Protein AF-X0WWB9-F1 (afdb_monomer_lite)

Sequence (50 aa):
EGEYETVAGFVLSQLGHIPHEGEQLSYDRLRLVVTQMHGRKIERVLVTRL

Foldseek 3Di:
DDCDDDPQSVVCVVVVDQDDAQDWDDDPQKIWGQHDDDPSGRPDIDIDGD

Radius of gyration: 10.41 Å; chains: 1; bounding box: 28×26×18 Å

InterPro domains:
  IPR005170 Transporter-associated domain [PF03471] (1-49)
  IPR016169 FAD-binding, type PCMH, subdomain 2 [G3DSA:3.30.465.10] (1-50)
  IPR036318 FAD-binding, type PCMH-like superfamily [SSF56176] (1-49)

Secondary structure (DSSP, 8-state):
--S-SSHHHHHHHHHSSPPPTT-EEEETTEEEEEEEEETTEEEEEEEEE-

Organism: NCBI:txid412755

Structure (mmCIF, N/CA/C/O backbone):
data_AF-X0WWB9-F1
#
_entry.id   AF-X0WWB9-F1
#
loop_
_atom_site.group_PDB
_atom_site.id
_atom_site.type_symbol
_atom_site.label_atom_id
_atom_site.label_alt_id
_atom_site.label_comp_id
_atom_site.label_asym_id
_atom_site.label_entity_id
_atom_site.label_seq_id
_atom_site.pdbx_PDB_ins_code
_atom_site.Cartn_x
_atom_site.Cartn_y
_atom_site.Cartn_z
_atom_site.occupancy
_atom_site.B_iso_or_equiv
_atom_site.auth_seq_id
_atom_site.auth_comp_id
_atom_site.auth_asym_id
_atom_site.auth_atom_id
_atom_site.pdbx_PDB_model_num
ATOM 1 N N . GLU A 1 1 ? 15.763 -4.208 -10.489 1.00 48.75 1 GLU A N 1
ATOM 2 C CA . GLU A 1 1 ? 15.018 -2.975 -10.168 1.00 48.75 1 GLU A CA 1
ATOM 3 C C . GLU A 1 1 ? 13.549 -3.230 -10.447 1.00 48.75 1 GLU A C 1
ATOM 5 O O . GLU A 1 1 ? 13.242 -3.738 -11.518 1.00 48.75 1 GLU A O 1
ATOM 10 N N . GLY A 1 2 ? 12.680 -3.021 -9.460 1.00 62.34 2 GLY A N 1
ATOM 11 C CA . GLY A 1 2 ? 11.230 -3.173 -9.610 1.00 62.34 2 GLY A CA 1
ATOM 12 C C . GLY A 1 2 ? 10.562 -1.803 -9.574 1.00 62.34 2 GLY A C 1
ATOM 13 O O . GLY A 1 2 ? 11.064 -0.909 -8.900 1.00 62.34 2 GLY A O 1
ATOM 14 N N . GLU A 1 3 ? 9.445 -1.635 -10.284 1.00 81.56 3 GLU A N 1
ATOM 15 C CA . GLU A 1 3 ? 8.719 -0.352 -10.366 1.00 81.56 3 GLU A CA 1
ATOM 16 C C . GLU A 1 3 ? 8.224 0.165 -9.001 1.00 81.56 3 GLU A C 1
ATOM 18 O O . GLU A 1 3 ? 7.923 1.347 -8.850 1.00 81.56 3 GLU A O 1
A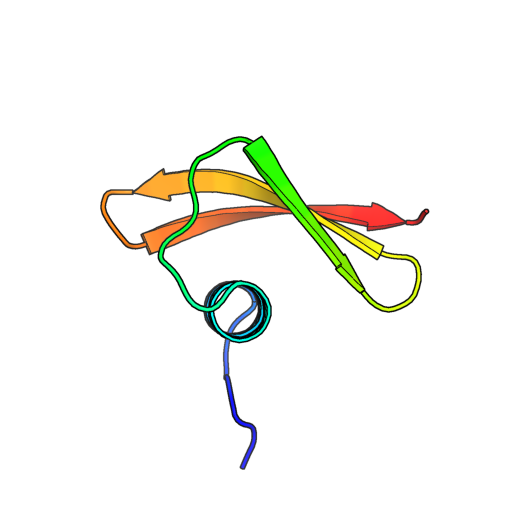TOM 23 N N . TYR A 1 4 ? 8.142 -0.707 -7.995 1.00 91.38 4 TYR A N 1
ATOM 24 C CA . TYR A 1 4 ? 7.728 -0.382 -6.634 1.00 91.38 4 TYR A CA 1
ATOM 25 C C . TYR A 1 4 ? 8.392 -1.317 -5.616 1.00 91.38 4 TYR A C 1
ATOM 27 O O . TYR A 1 4 ? 8.687 -2.476 -5.901 1.00 91.38 4 TYR A O 1
ATOM 35 N N . GLU A 1 5 ? 8.567 -0.817 -4.391 1.00 92.88 5 GLU A N 1
ATOM 36 C CA . GLU A 1 5 ? 9.221 -1.540 -3.285 1.00 92.88 5 GLU A CA 1
ATOM 37 C C . GLU A 1 5 ? 8.258 -1.909 -2.143 1.00 92.88 5 GLU A C 1
ATOM 39 O O . GLU A 1 5 ? 8.617 -2.636 -1.219 1.00 92.88 5 GLU A O 1
ATOM 44 N N . THR A 1 6 ? 7.016 -1.412 -2.180 1.00 96.19 6 THR A N 1
ATOM 45 C CA . THR A 1 6 ? 6.012 -1.620 -1.123 1.00 96.19 6 THR A CA 1
ATOM 46 C C . THR A 1 6 ? 4.653 -1.988 -1.707 1.00 96.19 6 THR A C 1
ATOM 48 O O . THR A 1 6 ? 4.344 -1.646 -2.848 1.00 96.19 6 THR A O 1
ATOM 51 N N . VAL A 1 7 ? 3.793 -2.615 -0.895 1.00 96.44 7 VAL A N 1
ATOM 52 C CA . VAL A 1 7 ? 2.392 -2.886 -1.270 1.00 96.44 7 VAL A CA 1
ATOM 53 C C . VAL A 1 7 ? 1.639 -1.587 -1.572 1.00 96.44 7 VAL A C 1
ATOM 55 O O . VAL A 1 7 ? 0.858 -1.540 -2.512 1.00 96.44 7 VAL A O 1
ATOM 58 N N . ALA A 1 8 ? 1.902 -0.510 -0.827 1.00 96.75 8 ALA A N 1
ATOM 59 C CA . ALA A 1 8 ? 1.306 0.796 -1.101 1.00 96.75 8 ALA A CA 1
ATOM 60 C C . ALA A 1 8 ? 1.729 1.338 -2.477 1.00 96.75 8 ALA A C 1
ATOM 62 O O . ALA A 1 8 ? 0.885 1.810 -3.233 1.00 96.75 8 ALA A O 1
ATOM 63 N N . GLY A 1 9 ? 3.018 1.230 -2.816 1.00 96.81 9 GLY A N 1
ATOM 64 C CA . GLY A 1 9 ? 3.539 1.621 -4.129 1.00 96.81 9 GLY A CA 1
ATOM 65 C C . GLY A 1 9 ? 2.910 0.815 -5.264 1.00 96.81 9 GLY A C 1
ATOM 66 O O . GLY A 1 9 ? 2.500 1.395 -6.263 1.00 96.81 9 GLY A O 1
ATOM 67 N N . PHE A 1 10 ? 2.750 -0.496 -5.071 1.00 96.69 10 PHE A N 1
ATOM 68 C CA . PHE A 1 10 ? 2.029 -1.355 -6.007 1.00 96.69 10 PHE A CA 1
ATOM 69 C C . PHE A 1 10 ? 0.570 -0.920 -6.195 1.00 96.69 10 PHE A C 1
ATOM 71 O O . PHE A 1 10 ? 0.113 -0.743 -7.316 1.00 96.69 10 PHE A O 1
ATOM 78 N N . VAL A 1 11 ? -0.170 -0.702 -5.104 1.00 97.38 11 VAL A N 1
ATOM 79 C CA . VAL A 1 11 ? -1.575 -0.266 -5.174 1.00 97.38 11 VAL A CA 1
ATOM 80 C C . VAL A 1 11 ? -1.697 1.060 -5.928 1.00 97.38 11 VAL A C 1
ATOM 82 O O . VAL A 1 11 ? -2.556 1.199 -6.795 1.00 97.38 11 VAL A O 1
ATOM 85 N N . LEU A 1 12 ? -0.808 2.015 -5.650 1.00 96.12 12 LEU A N 1
ATOM 86 C CA . LEU A 1 12 ? -0.785 3.302 -6.344 1.00 96.12 12 LEU A CA 1
ATOM 87 C C . LEU A 1 12 ? -0.460 3.159 -7.836 1.00 96.12 12 LEU A C 1
ATOM 89 O O . LEU A 1 12 ? -1.087 3.845 -8.642 1.00 96.12 12 LEU A O 1
ATOM 93 N N . SER A 1 13 ? 0.474 2.278 -8.217 1.00 95.94 13 SER A N 1
ATOM 94 C CA . SER A 1 13 ? 0.806 2.059 -9.632 1.00 95.94 13 SER A CA 1
ATOM 95 C C . SER A 1 13 ? -0.347 1.419 -10.403 1.00 95.94 13 SER A C 1
ATOM 97 O O . SER A 1 13 ? -0.562 1.760 -11.562 1.00 95.94 13 SER A O 1
ATOM 99 N N . GLN A 1 14 ? -1.126 0.546 -9.755 1.00 96.50 14 GLN A N 1
ATOM 100 C CA . GLN A 1 14 ? -2.308 -0.066 -10.365 1.00 96.50 14 GLN A CA 1
ATOM 101 C C . GLN A 1 14 ? -3.488 0.909 -10.501 1.00 96.50 14 GLN A C 1
ATOM 103 O O . GLN A 1 14 ? -4.205 0.848 -11.495 1.00 96.50 14 GLN A O 1
ATOM 108 N N . LEU A 1 15 ? -3.707 1.793 -9.520 1.00 95.88 15 LEU A N 1
ATOM 109 C CA . LEU A 1 15 ? -4.836 2.737 -9.535 1.00 95.88 15 LEU A CA 1
ATOM 110 C C . LEU A 1 15 ? -4.550 4.013 -10.341 1.00 95.88 15 LEU A C 1
ATOM 112 O O . LEU A 1 15 ? -5.463 4.604 -10.910 1.00 95.88 15 LEU A O 1
ATOM 116 N N . GLY A 1 16 ? -3.296 4.469 -10.389 1.00 96.19 16 GLY A N 1
ATOM 117 C CA . GLY A 1 16 ? -2.906 5.689 -11.107 1.00 96.19 16 GLY A CA 1
ATOM 118 C C . GLY A 1 16 ? -3.325 7.001 -10.426 1.00 96.19 16 GLY A C 1
ATOM 119 O O . GLY A 1 16 ? -3.115 8.079 -10.981 1.00 96.19 16 GLY A O 1
ATOM 120 N N . HIS A 1 17 ? -3.893 6.942 -9.220 1.00 96.69 17 HIS A N 1
ATOM 121 C CA . HIS A 1 17 ? -4.243 8.103 -8.402 1.00 96.69 17 HIS A CA 1
ATOM 122 C C . HIS A 1 17 ? -4.133 7.785 -6.904 1.00 96.69 17 HIS A C 1
ATOM 124 O O . HIS A 1 17 ? -3.891 6.648 -6.504 1.00 96.69 17 HIS A O 1
ATOM 130 N N . ILE A 1 18 ? -4.298 8.805 -6.054 1.00 97.56 18 ILE A N 1
ATOM 131 C CA . ILE A 1 18 ? -4.399 8.596 -4.604 1.00 97.56 18 ILE A CA 1
ATOM 132 C C . ILE A 1 18 ? -5.769 7.968 -4.306 1.00 97.56 18 ILE A C 1
ATOM 134 O O . ILE A 1 1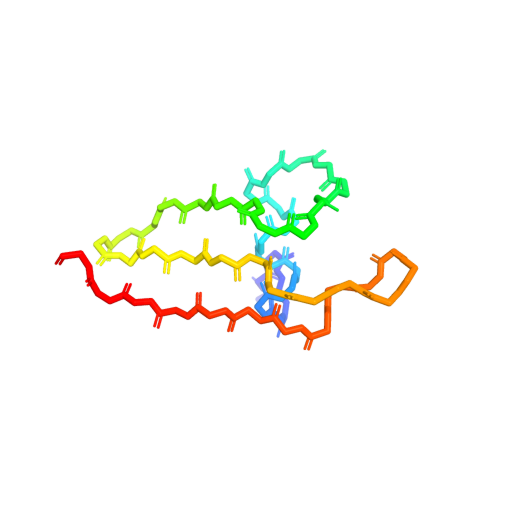8 ? -6.776 8.555 -4.713 1.00 97.56 18 ILE A O 1
ATOM 138 N N . PRO A 1 19 ? -5.825 6.801 -3.643 1.00 97.94 19 PRO A N 1
ATOM 139 C CA . PRO A 1 19 ? -7.078 6.115 -3.371 1.00 97.94 19 PRO A CA 1
ATOM 140 C C . PRO A 1 19 ? -7.830 6.716 -2.189 1.00 97.94 19 PRO A C 1
ATOM 142 O O . PRO A 1 19 ? -7.272 7.470 -1.384 1.00 97.94 19 PRO A O 1
ATOM 145 N N . HIS A 1 20 ? -9.081 6.295 -2.049 1.00 98.06 20 HIS A N 1
ATOM 146 C CA . HIS A 1 20 ? -9.892 6.520 -0.855 1.00 98.06 20 HIS A CA 1
ATOM 147 C C . HIS A 1 20 ? -9.991 5.233 -0.020 1.00 98.06 20 HIS A C 1
ATOM 149 O O . HIS A 1 20 ? -9.801 4.125 -0.524 1.00 98.06 20 HIS A O 1
ATOM 155 N N . GLU A 1 21 ? -10.296 5.356 1.273 1.00 98.50 21 GLU A N 1
ATOM 156 C CA . GLU A 1 21 ? -10.587 4.182 2.103 1.00 98.50 21 GLU A CA 1
ATOM 157 C C . GLU A 1 21 ? -11.798 3.410 1.553 1.00 98.50 21 GLU A C 1
ATOM 159 O O . GLU A 1 21 ? -12.801 3.992 1.141 1.00 98.50 21 GLU A O 1
ATOM 164 N N . GLY A 1 22 ? -11.696 2.083 1.539 1.00 98.44 22 GLY A N 1
ATOM 165 C CA . GLY A 1 22 ? -12.673 1.163 0.962 1.00 98.44 22 GLY A CA 1
ATOM 166 C C . GLY A 1 22 ? -12.476 0.876 -0.529 1.00 98.44 22 GLY A C 1
ATOM 167 O O . GLY A 1 22 ? -13.117 -0.042 -1.046 1.00 98.44 22 GLY A O 1
ATOM 168 N N . GLU A 1 23 ? -11.593 1.606 -1.213 1.00 98.44 23 GLU A N 1
ATOM 169 C CA . GLU A 1 23 ? -11.273 1.376 -2.621 1.00 98.44 23 GLU A CA 1
ATOM 170 C C . GLU A 1 23 ? -10.545 0.043 -2.823 1.00 98.44 23 GLU A C 1
ATOM 172 O O . GLU A 1 23 ? -9.772 -0.408 -1.970 1.00 98.44 23 GLU A O 1
ATOM 177 N N . GLN A 1 24 ? -10.839 -0.627 -3.940 1.00 97.88 24 GLN A N 1
ATOM 178 C CA . GLN A 1 24 ? -10.467 -2.024 -4.148 1.00 97.88 24 GLN A CA 1
ATOM 179 C C . GLN A 1 24 ? -9.878 -2.232 -5.529 1.00 97.88 24 GLN A C 1
ATOM 181 O O . GLN A 1 24 ? -10.366 -1.679 -6.512 1.00 97.88 24 GLN A O 1
ATOM 186 N N . LEU A 1 25 ? -8.901 -3.126 -5.605 1.00 97.19 25 LEU A N 1
ATOM 187 C CA . LEU A 1 25 ? -8.390 -3.637 -6.868 1.00 97.19 2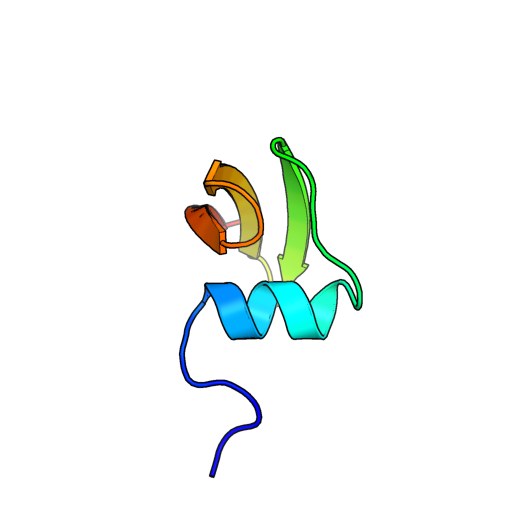5 LEU A CA 1
ATOM 188 C C . LEU A 1 25 ? -8.256 -5.155 -6.809 1.00 97.19 25 LEU A C 1
ATOM 190 O O . LEU A 1 25 ? -8.081 -5.746 -5.740 1.00 97.19 25 LEU A O 1
ATOM 194 N N . SER A 1 26 ? -8.358 -5.787 -7.974 1.00 97.69 26 SER A N 1
ATOM 195 C CA . SER A 1 26 ? -8.151 -7.226 -8.125 1.00 97.69 26 SER A C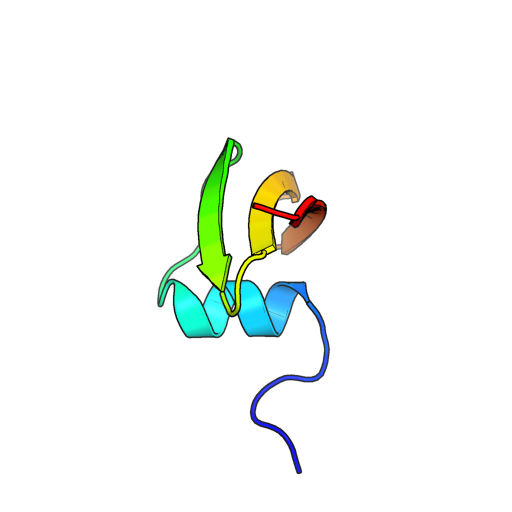A 1
ATOM 196 C C . SER A 1 26 ? -6.862 -7.483 -8.892 1.00 97.69 26 SER A C 1
ATOM 198 O O . SER A 1 26 ? -6.625 -6.857 -9.921 1.00 97.69 26 SER A O 1
ATOM 200 N N . TYR A 1 27 ? -6.048 -8.413 -8.402 1.00 96.38 27 TYR A N 1
ATOM 201 C CA . TYR A 1 27 ? -4.787 -8.806 -9.026 1.00 96.38 27 TYR A CA 1
ATOM 202 C C . TYR A 1 27 ? -4.507 -10.285 -8.750 1.00 96.38 27 TYR A C 1
ATOM 204 O O . TYR A 1 27 ? -4.507 -10.692 -7.597 1.00 96.38 27 TYR A O 1
ATOM 212 N N . ASP A 1 28 ? -4.301 -11.091 -9.794 1.00 94.88 28 ASP A N 1
ATOM 213 C CA . ASP A 1 28 ? -4.002 -12.536 -9.717 1.00 94.88 28 ASP A CA 1
ATOM 214 C C . ASP A 1 28 ? -4.780 -13.315 -8.628 1.00 94.88 28 ASP A C 1
ATOM 216 O O . ASP A 1 28 ? -4.217 -13.896 -7.699 1.00 94.88 28 ASP A O 1
ATOM 220 N N . ARG A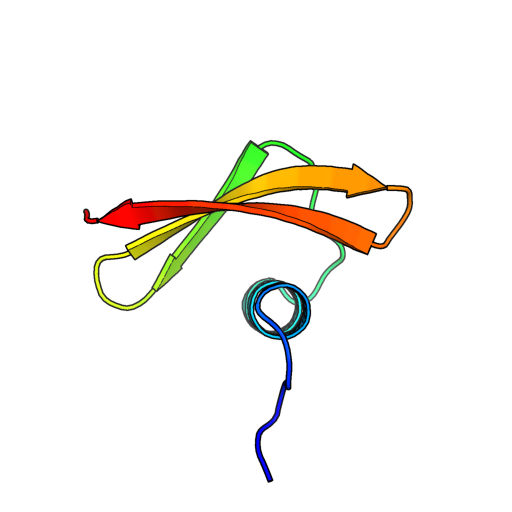 1 29 ? -6.118 -13.316 -8.725 1.00 97.44 29 ARG A 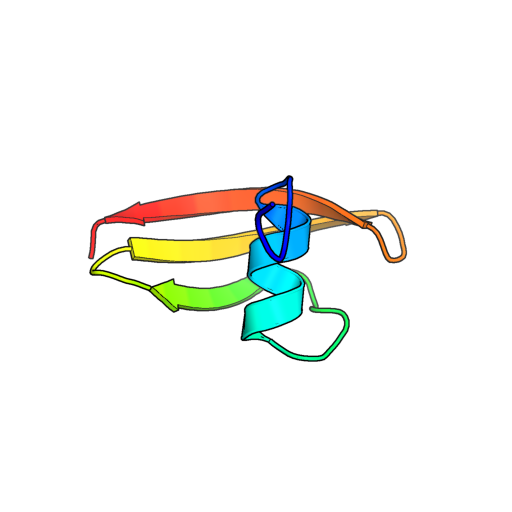N 1
ATOM 221 C CA . ARG A 1 29 ? -7.038 -13.967 -7.759 1.00 97.44 29 ARG A CA 1
ATOM 222 C C . ARG A 1 29 ? -6.930 -13.442 -6.323 1.00 97.44 29 ARG A C 1
ATOM 224 O O . ARG A 1 29 ? -7.386 -14.099 -5.388 1.00 97.44 29 ARG A O 1
ATOM 231 N N . LEU A 1 30 ? -6.360 -12.260 -6.138 1.00 97.94 30 LEU A N 1
ATOM 232 C CA . LEU A 1 30 ? -6.397 -11.513 -4.893 1.00 97.94 30 LEU A CA 1
ATOM 233 C C . LEU A 1 30 ? -7.301 -10.300 -5.056 1.00 97.94 30 LEU A C 1
ATOM 235 O O . LEU A 1 30 ? -7.318 -9.656 -6.106 1.00 97.94 30 LEU A O 1
ATOM 239 N N . ARG A 1 31 ? -8.010 -9.961 -3.986 1.00 98.31 31 ARG A N 1
ATOM 240 C CA . ARG A 1 31 ? -8.648 -8.663 -3.800 1.00 98.31 31 ARG A CA 1
ATOM 241 C C . ARG A 1 31 ? -7.855 -7.899 -2.754 1.00 98.31 31 ARG A C 1
ATOM 243 O O . ARG A 1 31 ? -7.656 -8.386 -1.643 1.00 98.31 31 ARG A O 1
ATOM 250 N N . LEU A 1 32 ? -7.412 -6.708 -3.123 1.00 98.50 32 LEU A N 1
ATOM 251 C CA . LEU A 1 32 ? -6.745 -5.769 -2.238 1.00 98.50 32 LEU A CA 1
ATOM 252 C C . LEU A 1 32 ? -7.724 -4.634 -1.944 1.00 98.50 32 LEU A C 1
ATOM 254 O O . LEU A 1 32 ? -8.319 -4.085 -2.870 1.00 98.50 32 LEU A O 1
ATOM 258 N N . VAL A 1 33 ? -7.892 -4.294 -0.669 1.00 98.62 33 VAL A N 1
ATOM 259 C CA . VAL A 1 33 ? -8.759 -3.202 -0.208 1.00 98.62 33 VAL A CA 1
ATOM 260 C C . VAL A 1 33 ? -7.927 -2.229 0.608 1.00 98.62 33 VAL A C 1
ATOM 262 O O . VAL A 1 33 ? -7.303 -2.636 1.590 1.00 98.62 33 VAL A O 1
ATOM 265 N N . VAL A 1 34 ? -7.931 -0.951 0.238 1.00 98.69 34 VAL A N 1
ATOM 266 C CA . VAL A 1 34 ? -7.331 0.113 1.052 1.00 98.69 34 VAL A CA 1
ATOM 267 C C . VAL A 1 34 ? -8.222 0.322 2.269 1.00 98.69 34 VAL A C 1
ATOM 269 O O . VAL A 1 34 ? -9.304 0.882 2.154 1.00 98.69 34 VAL A O 1
ATOM 272 N N . THR A 1 35 ? -7.816 -0.164 3.438 1.00 98.75 35 THR A N 1
ATOM 273 C CA . THR A 1 35 ? -8.660 -0.098 4.644 1.00 98.75 35 THR A CA 1
ATOM 274 C C . THR A 1 35 ? -8.348 1.091 5.534 1.00 98.75 35 THR A C 1
ATOM 276 O O . THR A 1 35 ? -9.163 1.414 6.392 1.00 98.75 35 THR A O 1
ATOM 279 N N . GLN A 1 36 ? -7.189 1.730 5.353 1.00 98.75 36 GLN A N 1
ATOM 280 C CA . GLN A 1 36 ? -6.827 2.920 6.113 1.00 98.75 36 GLN A CA 1
ATOM 281 C C . GLN A 1 36 ? -5.857 3.820 5.345 1.00 98.75 36 GLN A C 1
ATOM 283 O O . GLN A 1 36 ? -4.823 3.355 4.843 1.00 98.75 36 GLN A O 1
ATOM 288 N N . MET A 1 37 ? -6.164 5.114 5.337 1.00 98.31 37 MET A N 1
ATOM 289 C CA . MET A 1 37 ? -5.335 6.189 4.805 1.00 98.31 37 MET A CA 1
ATOM 290 C C . MET A 1 37 ? -4.878 7.116 5.935 1.00 98.31 37 MET A C 1
ATOM 292 O O . MET A 1 37 ? -5.636 7.459 6.836 1.00 98.31 37 MET A O 1
ATOM 296 N N . HIS A 1 38 ? -3.637 7.589 5.856 1.00 97.94 38 HIS A N 1
ATOM 297 C CA . HIS A 1 38 ? -3.126 8.679 6.684 1.00 97.94 38 HIS A CA 1
ATOM 298 C C . HIS A 1 38 ? -2.662 9.808 5.766 1.00 97.94 38 HIS A C 1
ATOM 300 O O . HIS A 1 38 ? -1.552 9.789 5.222 1.00 97.94 38 HIS A O 1
ATOM 306 N N . GLY A 1 39 ? -3.535 10.790 5.540 1.00 96.00 39 GLY A N 1
ATOM 307 C CA . GLY A 1 39 ? -3.316 11.800 4.506 1.00 96.00 39 GLY A CA 1
ATOM 308 C C . GLY A 1 39 ? -3.184 11.141 3.129 1.00 96.00 39 GLY A C 1
ATOM 309 O O . GLY A 1 39 ? -4.119 10.512 2.650 1.00 96.00 39 GLY A O 1
ATOM 310 N N . ARG A 1 40 ? -2.011 11.263 2.491 1.00 95.06 40 ARG A N 1
ATOM 311 C CA . ARG A 1 40 ? -1.720 10.664 1.169 1.00 95.06 40 ARG A CA 1
ATOM 312 C C . ARG A 1 40 ? -1.071 9.277 1.244 1.00 95.06 40 ARG A C 1
ATOM 314 O O . ARG A 1 40 ? -0.747 8.704 0.206 1.00 95.06 40 ARG A O 1
ATOM 321 N N . LYS A 1 41 ? -0.823 8.759 2.449 1.00 96.56 41 LYS A N 1
ATOM 322 C CA . LYS A 1 41 ? -0.148 7.477 2.667 1.00 96.56 41 LYS A CA 1
ATOM 323 C C . LYS A 1 41 ? -1.181 6.381 2.907 1.00 96.56 41 LYS A C 1
ATOM 325 O O . LYS A 1 41 ? -2.013 6.514 3.798 1.00 96.56 41 LYS A O 1
ATOM 330 N N . ILE A 1 42 ? -1.071 5.278 2.170 1.00 98.38 42 ILE A N 1
ATOM 331 C CA . ILE A 1 42 ? -1.787 4.041 2.496 1.00 98.38 42 ILE A CA 1
ATOM 332 C C . ILE A 1 42 ? -1.138 3.447 3.747 1.00 98.38 42 ILE A C 1
ATOM 334 O O . ILE A 1 42 ? 0.056 3.135 3.744 1.00 98.38 42 ILE A O 1
ATOM 338 N N . GLU A 1 43 ? -1.911 3.318 4.821 1.00 98.31 43 GLU A N 1
ATOM 339 C CA . GLU A 1 43 ? -1.432 2.771 6.092 1.00 98.31 43 GLU A CA 1
ATOM 340 C C . GLU A 1 43 ? -1.743 1.277 6.209 1.00 98.31 43 GLU A C 1
ATOM 342 O O . GLU A 1 43 ? -0.916 0.515 6.714 1.00 98.31 43 GLU A O 1
ATOM 347 N N . ARG A 1 44 ? -2.909 0.840 5.709 1.00 98.50 44 ARG A N 1
ATOM 348 C CA . ARG A 1 44 ? -3.325 -0.568 5.741 1.00 98.50 44 ARG A CA 1
ATOM 349 C C . ARG A 1 44 ? -4.010 -0.996 4.451 1.00 98.50 44 ARG A C 1
ATOM 351 O O . ARG A 1 44 ? -4.826 -0.271 3.884 1.00 98.50 44 ARG A O 1
ATOM 358 N N . VAL A 1 45 ? -3.688 -2.217 4.034 1.00 98.56 45 VAL A N 1
ATOM 359 C CA . VAL A 1 45 ? -4.333 -2.924 2.929 1.00 98.56 45 VAL A CA 1
ATOM 360 C C . VAL A 1 45 ? -4.782 -4.283 3.441 1.00 98.56 45 VAL A C 1
ATOM 362 O O . VAL A 1 45 ? -3.979 -5.029 4.004 1.00 98.56 45 VAL A O 1
ATOM 365 N N . LEU A 1 46 ? -6.055 -4.610 3.242 1.00 98.56 46 LEU A N 1
ATOM 366 C CA . LEU A 1 46 ? -6.562 -5.962 3.442 1.00 98.56 46 LEU A CA 1
ATOM 367 C C . LEU A 1 46 ? -6.408 -6.742 2.139 1.00 98.56 46 LEU A C 1
ATOM 369 O O . LEU A 1 46 ? -6.835 -6.274 1.088 1.00 98.56 46 LEU A O 1
ATOM 373 N N . VAL A 1 47 ? -5.831 -7.937 2.223 1.00 98.19 47 VAL A N 1
ATOM 374 C CA . VAL A 1 47 ? -5.688 -8.848 1.085 1.00 98.19 47 VAL A CA 1
ATOM 375 C C . VAL A 1 47 ? -6.529 -10.089 1.345 1.00 98.19 47 VAL A C 1
ATOM 377 O O . VAL A 1 47 ? -6.364 -10.747 2.371 1.00 98.19 47 VAL A O 1
ATOM 380 N N . THR A 1 48 ? -7.413 -10.424 0.413 1.00 98.25 48 THR A N 1
ATOM 381 C CA . THR A 1 48 ? -8.196 -11.662 0.440 1.00 98.25 48 THR A CA 1
ATOM 382 C C . THR A 1 48 ? -7.992 -12.444 -0.849 1.00 98.25 48 THR A C 1
ATOM 384 O O . THR A 1 48 ? -7.733 -11.873 -1.907 1.00 98.25 48 THR A O 1
ATOM 387 N N . ARG A 1 49 ? -8.085 -13.772 -0.763 1.00 97.38 49 ARG A N 1
ATOM 388 C CA . ARG A 1 49 ? -8.142 -14.637 -1.944 1.00 97.38 49 ARG A CA 1
ATOM 389 C C . ARG A 1 49 ? -9.577 -14.635 -2.478 1.00 97.38 49 ARG A C 1
ATOM 391 O O . ARG A 1 49 ? -10.506 -14.750 -1.679 1.00 97.38 49 ARG A O 1
ATOM 398 N N . LEU A 1 50 ? -9.722 -14.461 -3.791 1.00 88.25 50 LEU A N 1
ATOM 399 C CA . LEU A 1 50 ? -10.983 -14.607 -4.525 1.00 88.25 50 LEU A CA 1
ATOM 400 C C . LEU A 1 50 ? -11.354 -16.081 -4.707 1.00 88.25 50 LEU A C 1
ATOM 402 O O . LEU A 1 50 ? -10.423 -16.911 -4.853 1.00 88.25 50 LEU A O 1
#

pLDDT: mean 95.05, std 8.67, range [48.75, 98.75]